Protein 2E2F (pdb70)

Foldseek 3Di:
DAFFDCLLVCVPPDQVSNQCRQVVVVHPGFDAAPDRTGGTD

Sequence (41 aa):
AVRIGPCDQVCPRIVPERHECCRAHGRSGYAYCSGGGMYCN

CATH classification: 3.30.30.120

Nearest PDB structures (foldseek):
  2e2f-assembly1_A  TM=1.025E+00  e=2.565E-09  Gastrophysa atrocyanea

GO terms:
  GO:0019732 antifungal humoral response (P, IDA)
  GO:0019855 calcium channel inhibitor activity (F, IDA)
  GO:0005576 extracellular region (C, TAS)

Secondary structure (DSSP, 8-state):
-EE-TTHHHHSSS-SHHHHHHHHHTT-S-EEEEETTEEEE-

Structure (mmCIF, N/CA/C/O backbone):
data_2E2F
#
_entry.id   2E2F
#
loop_
_atom_site.group_PDB
_atom_site.id
_atom_site.type_symbol
_atom_site.label_atom_id
_atom_site.label_alt_id
_atom_site.label_comp_id
_atom_site.label_asym_id
_atom_site.label_entity_id
_atom_site.label_seq_id
_atom_site.pdbx_PDB_ins_code
_atom_site.Cartn_x
_atom_site.Cartn_y
_atom_site.Cartn_z
_atom_site.occupancy
_atom_site.B_iso_or_equiv
_atom_site.auth_seq_id
_atom_site.auth_comp_id
_atom_site.auth_asym_id
_atom_site.auth_atom_id
_atom_site.pdbx_PDB_model_num
ATOM 1 N N . ALA A 1 1 ? -11.242 3.637 2.272 1.00 1.49 1 ALA A N 1
ATOM 2 C CA . ALA A 1 1 ? -10.029 2.768 2.184 1.00 0.72 1 ALA A CA 1
ATOM 3 C C . ALA A 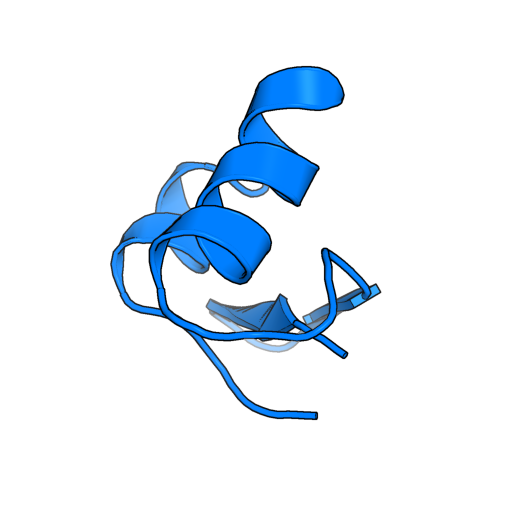1 1 ? -10.251 1.645 1.16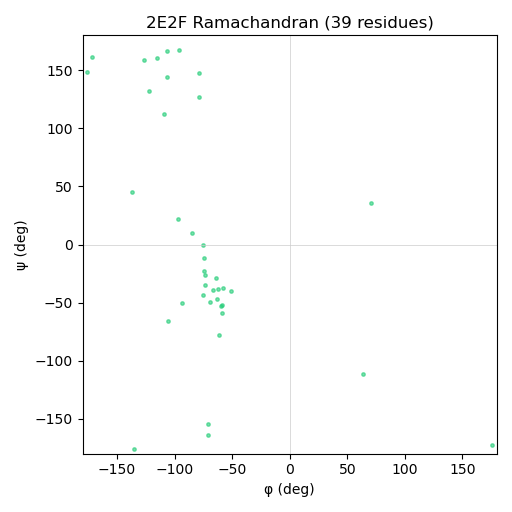2 1.00 0.59 1 ALA A C 1
ATOM 4 O O . ALA A 1 1 ? -11.248 0.946 1.203 1.00 0.71 1 ALA A O 1
ATOM 13 N N . VAL A 1 2 ? -9.327 1.470 0.247 1.00 0.45 2 VAL A N 1
ATOM 14 C CA . VAL A 1 2 ? -9.474 0.393 -0.787 1.00 0.37 2 VAL A CA 1
ATOM 15 C C . VAL A 1 2 ? -8.155 -0.373 -0.955 1.00 0.28 2 VAL A C 1
ATOM 16 O O . VAL A 1 2 ? -7.194 -0.132 -0.250 1.00 0.37 2 VAL A O 1
ATOM 29 N N . ARG A 1 3 ? -8.108 -1.294 -1.886 1.00 0.31 3 ARG A N 1
ATOM 30 C CA . ARG A 1 3 ? -6.856 -2.082 -2.108 1.00 0.32 3 ARG A CA 1
ATOM 31 C C . ARG A 1 3 ? -6.156 -1.626 -3.395 1.00 0.31 3 ARG A C 1
ATOM 32 O O . ARG A 1 3 ? -6.793 -1.285 -4.375 1.00 0.46 3 ARG A O 1
ATOM 53 N N . ILE A 1 4 ? -4.844 -1.630 -3.395 1.00 0.24 4 ILE A N 1
ATOM 54 C CA . ILE A 1 4 ? -4.081 -1.212 -4.612 1.00 0.25 4 ILE A CA 1
ATOM 55 C C . ILE A 1 4 ? -3.460 -2.450 -5.287 1.00 0.33 4 ILE A C 1
ATOM 56 O O . ILE A 1 4 ? -3.426 -3.526 -4.717 1.00 0.95 4 ILE A O 1
ATOM 72 N N . GLY A 1 5 ? -2.992 -2.303 -6.505 1.00 0.52 5 GLY A N 1
ATOM 73 C CA . GLY A 1 5 ? -2.395 -3.456 -7.248 1.00 0.48 5 GLY A CA 1
ATOM 74 C C . GLY A 1 5 ? -1.154 -4.020 -6.534 1.00 0.38 5 GLY A C 1
ATOM 75 O O . GLY A 1 5 ? -1.229 -5.064 -5.913 1.00 0.38 5 GLY A O 1
ATOM 79 N N . PRO A 1 6 ? -0.037 -3.336 -6.680 1.00 0.33 6 PRO A N 1
ATOM 80 C CA . PRO A 1 6 ? 1.243 -3.812 -6.077 1.00 0.26 6 PRO A CA 1
ATOM 81 C C . PRO A 1 6 ? 1.288 -3.594 -4.559 1.00 0.25 6 PRO A C 1
ATOM 82 O O . PRO A 1 6 ? 2.176 -4.093 -3.904 1.00 0.27 6 PRO A O 1
ATOM 93 N N . CYS A 1 7 ? 0.370 -2.837 -3.994 1.00 0.27 7 CYS A N 1
ATOM 94 C CA . CYS A 1 7 ? 0.412 -2.592 -2.514 1.00 0.27 7 CYS A CA 1
ATOM 95 C C . CYS A 1 7 ? 0.518 -3.919 -1.758 1.00 0.29 7 CYS A C 1
ATOM 96 O O . CYS A 1 7 ? 1.259 -4.028 -0.803 1.00 0.34 7 CYS A O 1
ATOM 103 N N . ASP A 1 8 ? -0.182 -4.940 -2.201 1.00 0.30 8 ASP A N 1
ATOM 104 C CA . ASP A 1 8 ? -0.073 -6.270 -1.523 1.00 0.36 8 ASP A CA 1
ATOM 105 C C . ASP A 1 8 ? 1.375 -6.772 -1.647 1.00 0.35 8 ASP A C 1
ATOM 106 O O . ASP A 1 8 ? 1.923 -7.348 -0.725 1.00 0.38 8 ASP A O 1
ATOM 115 N N . GLN A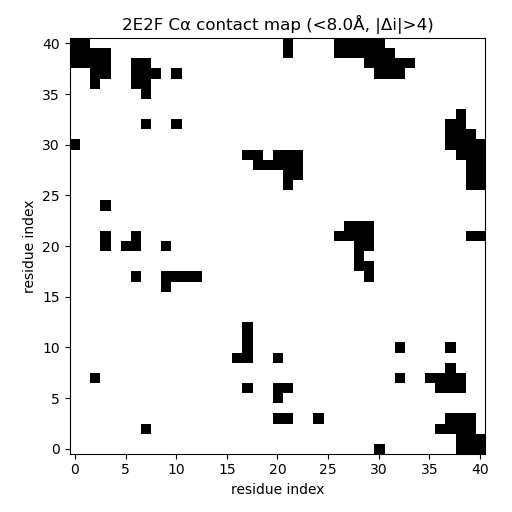 1 9 ? 1.996 -6.532 -2.781 1.00 0.35 9 GLN A N 1
ATOM 116 C CA . GLN A 1 9 ? 3.413 -6.960 -2.987 1.00 0.38 9 GLN A CA 1
ATOM 117 C C . GLN A 1 9 ? 4.363 -6.025 -2.221 1.00 0.33 9 GLN A C 1
ATOM 118 O O . GLN A 1 9 ? 5.291 -6.478 -1.580 1.00 0.38 9 GLN A O 1
ATOM 132 N N . VAL A 1 10 ? 4.140 -4.724 -2.280 1.00 0.27 10 VAL A N 1
ATOM 133 C CA . VAL A 1 10 ? 5.039 -3.775 -1.541 1.00 0.26 10 VAL A CA 1
ATOM 134 C C . VAL A 1 10 ? 4.597 -3.610 -0.067 1.00 0.26 10 VAL A C 1
ATOM 135 O O . VAL A 1 10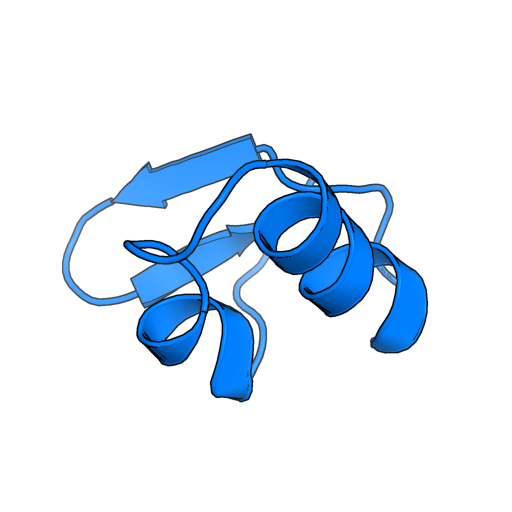 ? 5.099 -2.754 0.639 1.00 0.28 10 VAL A O 1
ATOM 148 N N . CYS A 1 11 ? 3.671 -4.419 0.408 1.00 0.25 11 CYS A N 1
ATOM 149 C CA . CYS A 1 11 ? 3.221 -4.300 1.834 1.00 0.27 11 CYS A CA 1
ATOM 150 C C . CYS A 1 11 ? 4.345 -4.736 2.796 1.00 0.29 11 CYS A C 1
ATOM 151 O O . CYS A 1 11 ? 4.661 -4.012 3.720 1.00 0.31 11 CYS A O 1
ATOM 158 N N . PRO A 1 12 ? 4.927 -5.898 2.550 1.00 0.31 12 PRO A N 1
ATOM 159 C CA . PRO A 1 12 ? 6.030 -6.390 3.422 1.00 0.35 12 PRO A CA 1
ATOM 160 C C . PRO A 1 12 ? 7.346 -5.632 3.146 1.00 0.34 12 PRO A C 1
ATOM 161 O O . PRO A 1 12 ? 8.357 -5.900 3.770 1.00 0.38 12 PRO A O 1
ATOM 172 N N . ARG A 1 13 ? 7.345 -4.693 2.219 1.00 0.30 13 ARG A N 1
ATOM 173 C CA . ARG A 1 13 ? 8.594 -3.926 1.907 1.00 0.32 13 ARG A CA 1
ATOM 174 C C . ARG A 1 13 ? 8.941 -2.960 3.052 1.00 0.32 13 ARG A C 1
ATOM 175 O O . ARG A 1 13 ? 8.438 -3.082 4.155 1.00 0.39 13 ARG A O 1
ATOM 196 N N . ILE A 1 14 ? 9.809 -2.008 2.797 1.00 0.32 14 ILE A N 1
ATOM 197 C CA . ILE A 1 14 ? 10.204 -1.035 3.870 1.00 0.35 14 ILE A CA 1
ATOM 198 C C . ILE A 1 14 ? 9.048 -0.065 4.187 1.00 0.34 14 ILE A C 1
ATOM 199 O O . ILE A 1 14 ? 7.888 -0.387 4.015 1.00 0.34 14 ILE A O 1
ATOM 215 N N . VAL A 1 15 ? 9.363 1.108 4.674 1.00 0.41 15 VAL A N 1
ATOM 216 C CA . VAL A 1 15 ? 8.293 2.099 5.040 1.00 0.46 15 VAL A CA 1
ATOM 217 C C . VAL A 1 15 ? 7.972 3.077 3.888 1.00 0.45 15 VAL A C 1
ATOM 218 O O . VAL A 1 15 ? 6.812 3.255 3.569 1.00 0.48 15 VAL A O 1
ATOM 231 N N . PRO A 1 16 ? 8.983 3.697 3.299 1.00 0.46 16 PRO A N 1
ATOM 232 C CA . PRO A 1 16 ? 8.725 4.664 2.193 1.00 0.50 16 PRO A CA 1
ATOM 233 C C . PRO A 1 16 ? 8.102 3.964 0.975 1.00 0.47 16 PRO A C 1
ATOM 2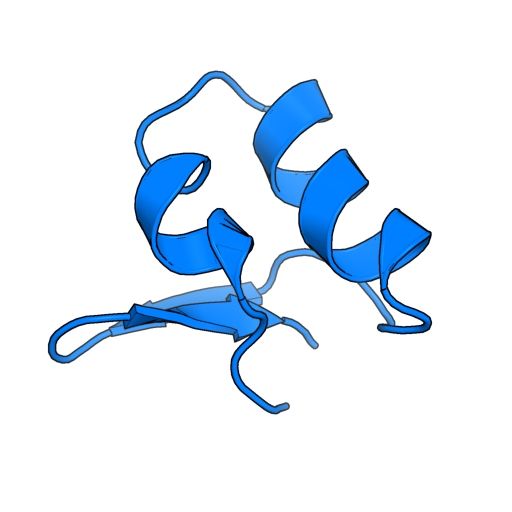34 O O . PRO A 1 16 ? 7.344 4.564 0.238 1.00 0.72 16 PRO A O 1
ATOM 245 N N . GLU A 1 17 ? 8.394 2.699 0.773 1.00 0.36 17 GLU A N 1
ATOM 246 C CA . GLU A 1 17 ? 7.793 1.963 -0.383 1.00 0.39 17 GLU A CA 1
ATOM 247 C C . GLU A 1 17 ? 6.313 1.667 -0.097 1.00 0.34 17 GLU A C 1
ATOM 248 O O . GLU A 1 17 ? 5.485 1.694 -0.989 1.00 0.40 17 GLU A O 1
ATOM 260 N N . ARG A 1 18 ? 5.980 1.398 1.147 1.00 0.30 18 ARG A N 1
ATOM 261 C CA . ARG A 1 18 ? 4.556 1.111 1.513 1.00 0.31 18 ARG A CA 1
ATOM 262 C C . ARG A 1 18 ? 3.685 2.345 1.243 1.00 0.32 18 ARG A C 1
ATOM 263 O O . ARG A 1 18 ? 2.629 2.248 0.645 1.00 0.36 18 ARG A O 1
ATOM 284 N N . HIS A 1 19 ? 4.129 3.503 1.672 1.00 0.37 19 HIS A N 1
ATOM 285 C CA . HIS A 1 19 ? 3.344 4.752 1.436 1.00 0.44 19 HIS A CA 1
ATOM 286 C C . HIS A 1 19 ? 3.448 5.178 -0.036 1.00 0.46 19 HIS A C 1
ATOM 287 O O . HIS A 1 19 ? 2.564 5.830 -0.560 1.00 0.60 19 HIS A O 1
ATOM 301 N N . GLU A 1 20 ? 4.519 4.807 -0.705 1.00 0.44 20 GLU A N 1
ATOM 302 C CA . GLU A 1 20 ? 4.693 5.175 -2.138 1.00 0.49 20 GLU A CA 1
ATOM 303 C C . GLU A 1 20 ? 3.635 4.468 -3.004 1.00 0.46 20 GLU A C 1
ATOM 304 O O . GLU A 1 20 ? 3.117 5.044 -3.939 1.00 0.58 20 GLU A O 1
ATOM 316 N N . CYS A 1 21 ? 3.319 3.227 -2.702 1.00 0.39 21 CYS A N 1
ATOM 317 C CA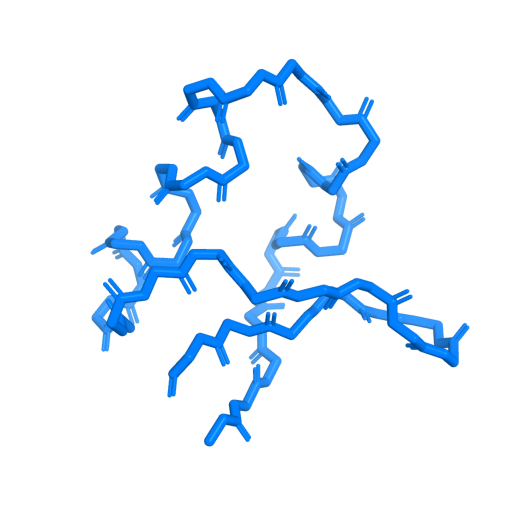 . CYS A 1 21 ? 2.300 2.484 -3.514 1.00 0.40 21 CYS A CA 1
ATOM 318 C C . CYS A 1 21 ? 0.950 3.217 -3.504 1.00 0.44 21 CYS A C 1
ATOM 319 O O . CYS A 1 21 ? 0.433 3.582 -4.542 1.00 0.71 21 CYS A O 1
ATOM 326 N N . CYS A 1 22 ? 0.377 3.425 -2.342 1.00 0.28 22 CYS A N 1
ATOM 327 C CA . CYS A 1 22 ? -0.946 4.129 -2.262 1.00 0.34 22 CYS A CA 1
ATOM 328 C C . CYS A 1 22 ? -0.857 5.529 -2.888 1.00 0.39 22 CYS A C 1
ATOM 329 O O . CYS A 1 22 ? -1.654 5.884 -3.734 1.00 0.66 22 CYS A O 1
ATOM 336 N N . ARG A 1 23 ? 0.104 6.324 -2.479 1.00 0.36 23 ARG A N 1
ATOM 337 C CA . ARG A 1 23 ? 0.240 7.706 -3.049 1.00 0.44 23 ARG A CA 1
ATOM 338 C C . ARG A 1 23 ? 0.420 7.662 -4.577 1.00 0.53 23 ARG A C 1
ATOM 339 O O . ARG A 1 23 ? -0.094 8.505 -5.288 1.00 0.93 23 ARG A O 1
ATOM 360 N N . ALA A 1 24 ? 1.143 6.689 -5.083 1.00 0.45 24 ALA A N 1
ATOM 361 C CA . ALA A 1 24 ? 1.358 6.594 -6.565 1.00 0.51 24 ALA A CA 1
ATOM 362 C C . ALA A 1 24 ? 0.092 6.099 -7.287 1.00 0.48 24 ALA A C 1
ATOM 363 O O . ALA A 1 24 ? -0.077 6.337 -8.469 1.00 0.81 24 ALA A O 1
ATOM 370 N N . HIS A 1 25 ? -0.793 5.411 -6.599 1.00 0.42 25 HIS A N 1
ATOM 371 C CA . HIS A 1 25 ? -2.035 4.906 -7.269 1.00 0.46 25 HIS A CA 1
ATOM 372 C C . HIS A 1 25 ? -3.228 5.848 -7.020 1.00 0.48 25 HIS A C 1
ATOM 373 O O . HIS A 1 25 ? -4.373 5.450 -7.142 1.00 0.77 25 HIS A O 1
ATOM 387 N N . GLY A 1 26 ? -2.971 7.093 -6.686 1.00 0.45 26 GLY A N 1
ATOM 388 C CA . GLY A 1 26 ? -4.085 8.062 -6.444 1.00 0.49 26 GLY A CA 1
ATOM 389 C C . GLY A 1 26 ? -4.823 7.711 -5.147 1.00 0.50 26 GLY A C 1
ATOM 390 O O . GLY A 1 26 ? -6.025 7.869 -5.051 1.00 0.90 26 GLY A O 1
ATOM 394 N N . ARG A 1 27 ? -4.111 7.243 -4.151 1.00 0.42 27 ARG A N 1
ATOM 395 C CA . ARG A 1 27 ? -4.762 6.886 -2.855 1.00 0.46 27 ARG A CA 1
ATOM 396 C C . ARG A 1 27 ? -4.242 7.807 -1.744 1.00 0.59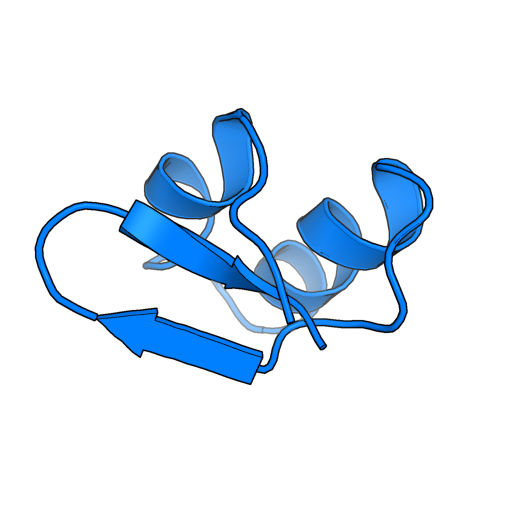 27 ARG A C 1
ATOM 397 O O . ARG A 1 27 ? -3.201 8.426 -1.879 1.00 1.40 27 ARG A O 1
ATOM 418 N N . SER A 1 28 ? -4.964 7.910 -0.654 1.00 0.63 28 SER A N 1
ATOM 419 C CA . SER A 1 28 ? -4.523 8.802 0.467 1.00 0.63 28 SER A CA 1
ATOM 420 C C . SER A 1 28 ? -3.143 8.376 0.995 1.00 0.59 28 SER A C 1
ATOM 421 O O . SER A 1 28 ? -2.234 9.181 1.077 1.00 0.86 28 SER A O 1
ATOM 429 N N . GLY A 1 29 ? -2.981 7.123 1.349 1.00 0.56 29 GLY A N 1
ATOM 430 C CA . GLY A 1 29 ? -1.658 6.653 1.868 1.00 0.57 29 GLY A CA 1
ATOM 431 C C . GLY A 1 29 ? -1.760 5.190 2.317 1.00 0.52 29 GLY A C 1
ATOM 432 O O . GLY A 1 29 ? -2.761 4.536 2.103 1.00 0.78 29 GLY A O 1
ATOM 436 N N . TYR A 1 30 ? -0.727 4.675 2.940 1.00 0.54 30 TYR A N 1
ATOM 437 C CA . TYR A 1 30 ? -0.759 3.252 3.408 1.00 0.49 30 TYR A CA 1
ATOM 438 C C . TYR A 1 30 ? -1.562 3.142 4.712 1.00 0.44 30 TYR A C 1
ATOM 439 O O . TYR A 1 30 ? -1.298 3.844 5.672 1.00 0.65 30 TYR A O 1
ATOM 457 N N . ALA A 1 31 ? -2.534 2.262 4.751 1.00 0.34 31 ALA A N 1
ATOM 458 C CA . ALA A 1 31 ? -3.354 2.096 5.991 1.00 0.40 31 ALA A CA 1
ATOM 459 C C . ALA A 1 31 ? -2.969 0.798 6.712 1.00 0.43 31 ALA A C 1
ATOM 460 O O . ALA A 1 31 ? -2.456 0.827 7.815 1.00 0.51 31 ALA A O 1
ATOM 467 N N . TYR A 1 32 ? -3.221 -0.338 6.099 1.00 0.39 32 TYR A N 1
ATOM 468 C CA . TYR A 1 32 ? -2.882 -1.646 6.749 1.00 0.45 32 TYR A CA 1
ATOM 469 C C . TYR A 1 32 ? -3.077 -2.807 5.762 1.00 0.42 32 TYR A C 1
ATOM 470 O O . TYR A 1 32 ? -3.778 -2.683 4.776 1.00 0.61 32 TYR A O 1
ATOM 488 N N . CYS A 1 33 ? -2.478 -3.939 6.039 1.00 0.36 33 CYS A N 1
ATOM 489 C CA . CYS A 1 33 ? -2.641 -5.122 5.139 1.00 0.33 33 CYS A CA 1
ATOM 490 C C . CYS A 1 33 ? -3.506 -6.172 5.844 1.00 0.37 33 CYS A C 1
ATOM 491 O O . CYS A 1 33 ? -3.100 -6.756 6.833 1.00 0.54 33 CYS A O 1
ATOM 498 N N . SER A 1 34 ? -4.697 -6.406 5.353 1.00 0.35 34 SER A N 1
ATOM 499 C CA . SER A 1 34 ? -5.596 -7.408 6.004 1.00 0.38 34 SER A CA 1
ATOM 500 C C . SER A 1 34 ? -6.078 -8.447 4.983 1.00 0.49 34 SER A C 1
ATOM 501 O O . SER A 1 34 ? -6.058 -8.214 3.788 1.00 1.08 34 SER A O 1
ATOM 509 N N . GLY A 1 35 ? -6.510 -9.596 5.451 1.00 0.73 35 GLY A N 1
ATOM 510 C CA . GLY A 1 35 ? -6.996 -10.662 4.523 1.00 0.81 35 GLY A CA 1
ATOM 511 C C . GLY A 1 35 ? -5.842 -11.133 3.633 1.00 0.86 35 GLY A C 1
ATOM 512 O O . GLY A 1 35 ? -4.906 -11.758 4.097 1.00 1.61 35 GLY A O 1
ATOM 516 N N . GLY A 1 36 ? -5.903 -10.830 2.359 1.00 1.27 36 GLY A N 1
ATOM 517 C CA . GLY A 1 36 ? -4.812 -11.248 1.426 1.00 1.69 36 GLY A CA 1
ATOM 518 C C . GLY A 1 36 ? -4.482 -10.092 0.477 1.00 0.99 36 GLY A C 1
ATOM 519 O O . GLY A 1 36 ? -4.351 -10.283 -0.718 1.00 1.02 36 GLY A O 1
ATOM 523 N N . GLY A 1 37 ? -4.351 -8.895 0.998 1.00 0.70 37 GLY A N 1
ATOM 524 C CA . GLY A 1 37 ? -4.036 -7.725 0.126 1.00 0.62 37 GLY A CA 1
ATOM 525 C C . GLY A 1 37 ? -3.833 -6.469 0.981 1.00 0.48 37 GLY A C 1
ATOM 526 O O . GLY A 1 37 ? -4.448 -6.308 2.019 1.00 1.04 37 GLY A O 1
ATOM 530 N N . MET A 1 38 ? -2.979 -5.574 0.543 1.00 0.44 38 MET A N 1
ATOM 531 C CA . MET A 1 38 ? -2.733 -4.317 1.318 1.00 0.50 38 MET A CA 1
ATOM 532 C C . MET A 1 38 ? -3.870 -3.319 1.074 1.00 0.41 38 MET A C 1
ATOM 533 O O . MET A 1 38 ? -4.445 -3.269 0.002 1.00 0.53 38 MET A O 1
ATOM 547 N N . TYR A 1 39 ? -4.195 -2.527 2.065 1.00 0.37 39 TYR A N 1
ATOM 548 C CA . TYR A 1 39 ? -5.295 -1.530 1.903 1.00 0.32 39 TYR A CA 1
ATOM 549 C C . TYR A 1 39 ? -4.777 -0.113 2.165 1.00 0.35 39 TYR A C 1
ATOM 550 O O . TYR A 1 39 ? -4.115 0.142 3.154 1.00 0.49 39 TYR A O 1
ATOM 568 N N . CYS A 1 40 ? -5.085 0.808 1.287 1.00 0.34 40 CYS A N 1
ATOM 569 C CA . CYS A 1 40 ? -4.631 2.219 1.477 1.00 0.42 40 CYS A CA 1
ATOM 570 C C . CYS A 1 40 ? -5.750 3.040 2.128 1.00 0.45 40 CYS A C 1
ATOM 571 O O . CYS A 1 40 ? -6.884 2.603 2.208 1.00 0.58 40 CYS 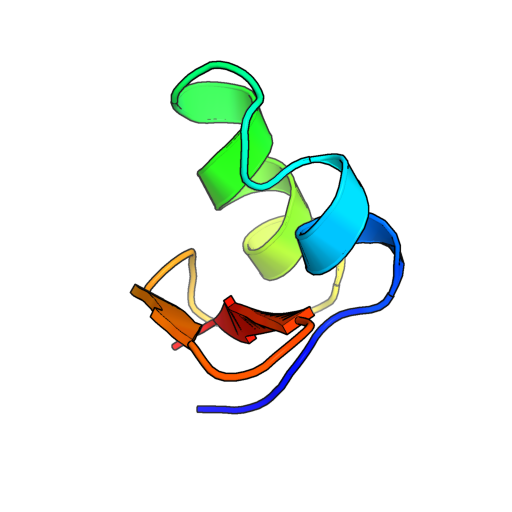A O 1
ATOM 578 N N . ASN A 1 41 ? -5.442 4.225 2.591 1.00 0.57 41 ASN A N 1
ATOM 579 C CA . ASN A 1 41 ? -6.489 5.079 3.237 1.00 0.70 41 ASN A CA 1
ATOM 580 C C . ASN A 1 41 ? -7.429 5.679 2.179 1.00 0.66 41 ASN A C 1
ATOM 581 O O . ASN A 1 41 ? -8.582 5.910 2.507 1.00 1.31 41 ASN A O 1
#

Organism: Gastrophysa atrocyanea (NCBI:txid169758)

InterPro domains:
  IPR038203 Diapausin superfamily [G3DSA:3.30.30.120] (25-65)

Solvent-accessible surface area: 2674 Å² total; per-residue (Å²): 91,74,123,14,61,57,0,69,146,13,19,108,142,106,92,88,41,67,73,100,6,0,176,75,82,59,104,82,9,45,29,109,54,56,89,60,5,0,51,0,95

Radius of gyration: 8.29 Å; Cα contacts (8 Å, |Δi|>4): 73; chains: 1; bounding box: 20×20×14 Å

B-factor: mean 0.88, std 0.65, range [0.24, 3.72]